Protein AF-A0A7K2J9T2-F1 (afdb_monomer_lite)

Foldseek 3Di:
DPDDDPVRVVVVVVVVVVVVVVVVVVVDDPPDPPDDPPDPDPFPPDPPGDVVVVVVVQVVLVVLVVVQQVQLCVLVFHFPFDDDNFTHTDDPDQDCCVRCVRPRHPAADDDDRRHDHDFDGDDVVVVVVCVVVVHGPRVVSVVVGDDD

Radius of gyration: 18.97 Å; chains: 1; bounding box: 40×39×47 Å

Secondary structure (DSSP, 8-state):
-TT--HHHHHHHHHHHHHHHHHHHHHTSPPS-TTS---------S-TT--HHHHHHHHHHHHHHHHHHHHHHGGGT---SEEETTEEE---SSS-THHHHTSTT----BSSSTT-B-------HHHHHHHHHTT--HHHHHHTTSPP-

Sequence (148 aa):
MPRADRVQRALLNALDATAQDAFTILDQPPAQPDQALLSSWPTPDDPTWRPDLRAAVTANARANVHRKLSRTARDGNIPLAVADGHLLYATHTPDLTEITEAPNCEFRIGLSPGQIRPVAVRPMDWYQAQCTDNTNAARTLKNSCASW

pLDDT: mean 79.8, std 15.06, range [47.38, 95.56]

Structure (mmCIF, N/CA/C/O backbone):
data_AF-A0A7K2J9T2-F1
#
_entry.id   AF-A0A7K2J9T2-F1
#
loop_
_atom_site.group_PDB
_atom_site.id
_atom_site.type_symbol
_atom_site.label_atom_id
_atom_site.label_alt_id
_atom_site.label_comp_id
_atom_site.label_asym_id
_atom_site.label_entity_id
_atom_site.label_seq_id
_atom_site.pdbx_PDB_ins_code
_atom_site.Cartn_x
_atom_site.Cartn_y
_atom_site.Cartn_z
_atom_site.occupancy
_atom_site.B_iso_or_equiv
_atom_site.auth_seq_id
_atom_site.auth_comp_id
_atom_site.auth_asym_id
_atom_site.auth_atom_id
_atom_site.pdbx_PDB_model_num
ATOM 1 N N . MET A 1 1 ? -13.544 10.783 -14.205 1.00 48.38 1 MET A N 1
ATOM 2 C CA . MET A 1 1 ? -13.914 12.139 -14.722 1.00 48.38 1 MET A CA 1
ATOM 3 C C . MET A 1 1 ? -15.382 12.228 -15.201 1.00 48.38 1 MET A C 1
ATOM 5 O O . MET A 1 1 ? -15.786 11.346 -15.948 1.00 48.38 1 MET A O 1
ATOM 9 N N . PRO A 1 2 ? -16.193 13.264 -14.878 1.00 47.38 2 PRO A N 1
ATOM 10 C CA . PRO A 1 2 ? -17.642 13.267 -15.171 1.00 47.38 2 PRO A CA 1
ATOM 11 C C . PRO A 1 2 ? -18.058 13.762 -16.574 1.00 47.38 2 PRO A C 1
ATOM 13 O O . PRO A 1 2 ? -19.250 13.860 -16.846 1.00 47.38 2 PRO A O 1
ATOM 16 N N . ARG A 1 3 ? -17.117 14.113 -17.464 1.00 52.28 3 ARG A N 1
ATOM 17 C CA . ARG A 1 3 ? -17.414 14.811 -18.738 1.00 52.28 3 ARG A CA 1
ATOM 18 C C . ARG A 1 3 ? -16.942 14.108 -20.019 1.00 52.28 3 ARG A C 1
ATOM 20 O O . ARG A 1 3 ? -16.991 14.720 -21.078 1.00 52.28 3 ARG A O 1
ATOM 27 N N . ALA A 1 4 ? -16.482 12.859 -19.946 1.00 54.47 4 ALA A N 1
ATOM 28 C CA . ALA A 1 4 ? -15.974 12.145 -21.120 1.00 54.47 4 ALA A CA 1
ATOM 29 C C . ALA A 1 4 ? -17.106 11.480 -21.932 1.00 54.47 4 ALA A C 1
ATOM 31 O O . ALA A 1 4 ? -17.957 10.769 -21.379 1.00 54.47 4 ALA A O 1
ATOM 32 N N . ASP A 1 5 ? -17.092 11.686 -23.250 1.00 80.00 5 ASP A N 1
ATOM 33 C CA . ASP A 1 5 ? -17.996 11.026 -24.198 1.00 80.00 5 ASP A CA 1
ATOM 34 C C . ASP A 1 5 ? -17.840 9.488 -24.146 1.00 80.00 5 ASP A C 1
ATOM 36 O O . ASP A 1 5 ? -16.822 8.956 -23.691 1.00 80.00 5 ASP A O 1
ATOM 40 N N . ARG A 1 6 ? -18.872 8.745 -24.562 1.00 75.38 6 ARG A N 1
ATOM 41 C CA . ARG A 1 6 ? -18.926 7.276 -24.483 1.00 75.38 6 ARG A CA 1
ATOM 42 C C . ARG A 1 6 ? -17.779 6.621 -25.255 1.00 75.38 6 ARG A C 1
ATOM 44 O O . ARG A 1 6 ? -17.214 5.645 -24.768 1.00 75.38 6 ARG A O 1
ATOM 51 N N . VAL A 1 7 ? -17.404 7.181 -26.405 1.00 79.81 7 VAL A N 1
ATOM 52 C CA . VAL A 1 7 ? -16.280 6.692 -27.220 1.00 79.81 7 VAL A CA 1
ATOM 53 C C . VAL A 1 7 ? -14.946 6.936 -26.518 1.00 79.81 7 VAL A C 1
ATOM 55 O O . VAL A 1 7 ? -14.102 6.048 -26.461 1.00 79.81 7 VAL A O 1
ATOM 58 N N . GLN A 1 8 ? -14.775 8.104 -25.900 1.00 73.19 8 GLN A N 1
ATOM 59 C CA . GLN A 1 8 ? -13.551 8.455 -25.183 1.00 73.19 8 GLN A CA 1
ATOM 60 C C . GLN A 1 8 ? -13.348 7.585 -23.932 1.00 73.19 8 GLN A C 1
ATOM 62 O O . GLN A 1 8 ? -12.231 7.167 -23.643 1.00 73.19 8 GLN A O 1
ATOM 67 N N . ARG A 1 9 ? -14.435 7.238 -23.230 1.00 77.56 9 ARG A N 1
ATOM 68 C CA . ARG A 1 9 ? -14.399 6.263 -22.126 1.00 77.56 9 ARG A CA 1
ATOM 69 C C . ARG A 1 9 ? -14.081 4.848 -22.600 1.00 77.56 9 ARG A C 1
ATOM 71 O O . ARG A 1 9 ? -13.309 4.159 -21.946 1.00 77.56 9 ARG A O 1
ATOM 78 N N . ALA A 1 10 ? -14.645 4.421 -23.729 1.00 78.69 10 ALA A N 1
ATOM 79 C CA . ALA A 1 10 ? -14.336 3.114 -24.304 1.00 78.69 10 ALA A CA 1
ATOM 80 C C . ALA A 1 10 ? -12.860 3.014 -24.717 1.00 78.69 10 ALA A C 1
ATOM 82 O O . ALA A 1 10 ? -12.218 2.007 -24.438 1.00 78.69 10 ALA A O 1
ATOM 83 N N . LEU A 1 11 ? -12.310 4.080 -25.305 1.00 76.31 11 LEU A N 1
ATOM 84 C CA . LEU A 1 11 ? -10.900 4.149 -25.675 1.00 76.31 11 LEU A CA 1
ATOM 85 C C . LEU A 1 11 ? -9.985 4.100 -24.447 1.00 76.31 11 LEU A C 1
ATOM 87 O O . LEU A 1 11 ? -9.030 3.334 -24.435 1.00 76.31 11 LEU A O 1
ATOM 91 N N . LEU A 1 12 ? -10.290 4.873 -23.402 1.00 77.69 12 LEU A N 1
ATOM 92 C CA . LEU A 1 12 ? -9.507 4.856 -22.164 1.00 77.69 12 LEU A CA 1
ATOM 93 C C . LEU A 1 12 ? -9.546 3.486 -21.482 1.00 77.69 12 LEU A C 1
ATOM 95 O O . LEU A 1 12 ? -8.506 3.000 -21.058 1.00 77.69 12 LEU A O 1
ATOM 99 N N . ASN A 1 13 ? -10.705 2.824 -21.456 1.00 74.50 13 ASN A N 1
ATOM 100 C CA . ASN A 1 13 ? -10.809 1.464 -20.927 1.00 74.50 13 ASN A CA 1
ATOM 101 C C . ASN A 1 13 ? -10.027 0.451 -21.770 1.00 74.50 13 ASN A C 1
ATOM 103 O O . ASN A 1 13 ? -9.415 -0.452 -21.214 1.00 74.50 13 ASN A O 1
ATOM 107 N N . ALA A 1 14 ? -10.024 0.591 -23.097 1.00 75.69 14 ALA A N 1
ATOM 108 C CA . ALA A 1 14 ? -9.232 -0.274 -23.967 1.00 75.69 14 ALA A CA 1
ATOM 109 C C . ALA A 1 14 ? -7.724 -0.066 -23.749 1.00 75.69 14 ALA A C 1
ATOM 111 O O . ALA A 1 14 ? -6.970 -1.036 -23.706 1.00 75.69 14 ALA A O 1
ATOM 112 N N . LEU A 1 15 ? -7.287 1.183 -23.563 1.00 71.69 15 LEU A N 1
ATOM 113 C CA . LEU A 1 15 ? -5.896 1.515 -23.249 1.00 71.69 15 LEU A CA 1
ATOM 114 C C . LEU A 1 15 ? -5.478 0.972 -21.877 1.00 71.69 15 LEU A C 1
ATOM 116 O O . LEU A 1 15 ? -4.408 0.380 -21.763 1.00 71.69 15 LEU A O 1
ATOM 120 N N . ASP A 1 16 ? -6.330 1.125 -20.864 1.00 74.19 16 ASP A N 1
ATOM 121 C CA . ASP A 1 16 ? -6.081 0.620 -19.512 1.00 74.19 16 ASP A CA 1
ATOM 122 C C . ASP A 1 16 ? -6.034 -0.916 -19.484 1.00 74.19 16 ASP A C 1
ATOM 124 O O . ASP A 1 16 ? -5.089 -1.496 -18.955 1.00 74.19 16 ASP A O 1
ATOM 128 N N . ALA A 1 17 ? -6.976 -1.584 -20.161 1.00 73.50 17 ALA A N 1
ATOM 129 C CA . ALA A 1 17 ? -6.976 -3.039 -20.308 1.00 73.50 17 ALA A CA 1
ATOM 130 C C . ALA A 1 17 ? -5.709 -3.544 -21.016 1.00 73.50 17 ALA A C 1
ATOM 132 O O . ALA A 1 17 ? -5.073 -4.481 -20.545 1.00 73.50 17 ALA A O 1
ATOM 133 N N . THR A 1 18 ? -5.280 -2.870 -22.089 1.00 71.25 18 THR A N 1
ATOM 134 C CA . THR A 1 18 ? -4.055 -3.233 -22.822 1.00 71.25 18 THR A CA 1
ATOM 135 C C . THR A 1 18 ? -2.805 -3.062 -21.953 1.00 71.25 18 THR A C 1
ATOM 137 O O . THR A 1 18 ? -1.908 -3.906 -21.967 1.00 71.25 18 THR A O 1
ATOM 140 N N . ALA A 1 19 ? -2.735 -1.985 -21.165 1.00 70.88 19 ALA A N 1
ATOM 141 C CA . ALA A 1 19 ? -1.630 -1.761 -20.237 1.00 70.88 19 ALA A CA 1
ATOM 142 C C . ALA A 1 19 ? -1.604 -2.820 -19.124 1.00 70.88 19 ALA A C 1
ATOM 144 O O . ALA A 1 19 ? -0.536 -3.311 -18.755 1.00 70.88 19 ALA A O 1
ATOM 145 N N . GLN A 1 20 ? -2.777 -3.200 -18.620 1.00 67.88 20 GLN A N 1
ATOM 146 C CA . GLN A 1 20 ? -2.911 -4.203 -17.576 1.00 67.88 20 GLN A CA 1
ATOM 147 C C . GLN A 1 20 ? -2.529 -5.603 -18.076 1.00 67.88 20 GLN A C 1
ATOM 149 O O . GLN A 1 20 ? -1.771 -6.288 -17.388 1.00 67.88 20 GLN A O 1
ATOM 154 N N . ASP A 1 21 ? -2.949 -5.984 -19.285 1.00 59.56 21 ASP A N 1
ATOM 155 C CA . ASP A 1 21 ? -2.563 -7.247 -19.927 1.00 59.56 21 ASP A CA 1
ATOM 156 C C . ASP A 1 21 ? -1.044 -7.332 -20.126 1.00 59.56 21 ASP A C 1
ATOM 158 O O . ASP A 1 21 ? -0.421 -8.348 -19.807 1.00 59.56 21 ASP A O 1
ATOM 162 N N . ALA A 1 22 ? -0.411 -6.237 -20.563 1.00 60.31 22 ALA A N 1
ATOM 163 C CA . ALA A 1 22 ? 1.042 -6.170 -20.683 1.00 60.31 22 ALA A CA 1
ATOM 164 C C . ALA A 1 22 ? 1.742 -6.371 -19.326 1.00 60.31 22 ALA A C 1
ATOM 166 O O . ALA A 1 22 ? 2.759 -7.060 -19.248 1.00 60.31 22 ALA A O 1
ATOM 167 N N . PHE A 1 23 ? 1.196 -5.824 -18.234 1.00 64.50 23 PHE A N 1
ATOM 168 C CA . PHE A 1 23 ? 1.737 -6.076 -16.895 1.00 64.50 23 PHE A CA 1
ATOM 169 C C . PHE A 1 23 ? 1.514 -7.508 -16.421 1.00 64.50 23 PHE A C 1
ATOM 171 O O . PHE A 1 23 ? 2.388 -8.045 -15.750 1.00 64.50 23 PHE A O 1
ATOM 178 N N . THR A 1 24 ? 0.408 -8.150 -16.792 1.00 65.00 24 THR A N 1
ATOM 179 C CA . THR A 1 24 ? 0.166 -9.565 -16.478 1.00 65.00 24 THR A CA 1
ATOM 180 C C . THR A 1 24 ? 1.140 -10.492 -17.205 1.00 65.00 24 THR A C 1
ATOM 182 O O . THR A 1 24 ? 1.606 -11.457 -16.608 1.00 65.00 24 THR A O 1
ATOM 185 N N . ILE A 1 25 ? 1.518 -10.177 -18.448 1.00 61.81 25 ILE A N 1
ATOM 186 C CA . ILE A 1 25 ? 2.583 -10.898 -19.164 1.00 61.81 25 ILE A CA 1
ATOM 187 C C . ILE A 1 25 ? 3.937 -10.734 -18.462 1.00 61.81 25 ILE A C 1
ATOM 189 O O . ILE A 1 25 ? 4.688 -11.698 -18.347 1.00 61.81 25 ILE A O 1
ATOM 193 N N . LEU A 1 26 ? 4.239 -9.539 -17.949 1.00 55.31 26 LEU A N 1
ATOM 194 C CA . LEU A 1 26 ? 5.481 -9.277 -17.211 1.00 55.31 26 LEU A CA 1
ATOM 195 C C . LEU A 1 26 ? 5.532 -9.952 -15.832 1.00 55.31 26 LEU A C 1
ATOM 197 O O . LEU A 1 26 ? 6.621 -10.149 -15.298 1.00 55.31 26 LEU A O 1
ATOM 201 N N . ASP A 1 27 ? 4.375 -10.286 -15.260 1.00 53.28 27 ASP A N 1
ATOM 202 C CA . ASP A 1 27 ? 4.254 -10.970 -13.968 1.00 53.28 27 ASP A CA 1
ATOM 203 C C . ASP A 1 27 ? 4.347 -12.504 -14.100 1.00 53.28 27 ASP A C 1
ATOM 205 O O . ASP A 1 27 ? 4.438 -13.215 -13.099 1.00 53.28 27 ASP A O 1
ATOM 209 N N . GLN A 1 28 ? 4.343 -13.043 -15.328 1.00 52.12 28 GLN A N 1
ATOM 210 C CA . GLN A 1 28 ? 4.481 -14.482 -15.544 1.00 52.12 28 GLN A CA 1
ATOM 211 C C . GLN A 1 28 ? 5.948 -14.928 -15.414 1.00 52.12 28 GLN A C 1
ATOM 213 O O . GLN A 1 28 ? 6.834 -14.338 -16.040 1.00 52.12 28 GLN A O 1
ATOM 218 N 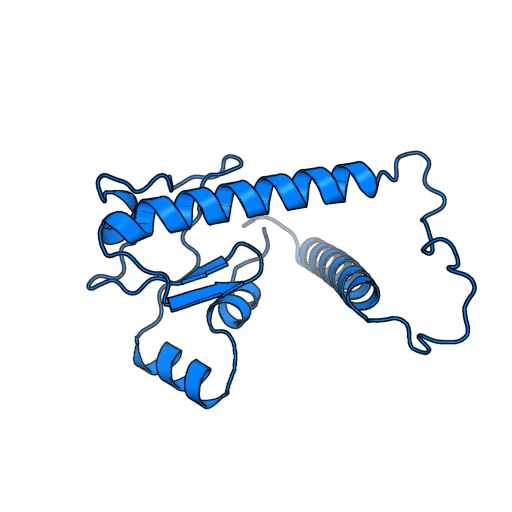N . PRO A 1 29 ? 6.237 -15.994 -14.641 1.00 48.69 29 PRO A N 1
ATOM 219 C CA . PRO A 1 29 ? 7.573 -16.574 -14.600 1.00 48.69 29 PRO A CA 1
ATOM 220 C C . PRO A 1 29 ? 7.929 -17.202 -15.961 1.00 48.69 29 PRO A C 1
ATOM 222 O O . PRO A 1 29 ? 7.038 -17.674 -16.674 1.00 48.69 29 PRO A O 1
ATOM 225 N N . PRO A 1 30 ? 9.220 -17.241 -16.341 1.00 53.00 30 PRO A N 1
ATOM 226 C CA . PRO A 1 30 ? 9.637 -17.840 -17.603 1.00 53.00 30 PRO A CA 1
ATOM 227 C C . PRO A 1 30 ? 9.215 -19.313 -17.662 1.00 53.00 30 PRO A C 1
ATOM 229 O O . PRO A 1 30 ? 9.460 -20.079 -16.731 1.00 53.00 30 PRO A O 1
ATOM 232 N N . ALA A 1 31 ? 8.594 -19.710 -18.776 1.00 55.19 31 ALA A N 1
ATOM 233 C CA . ALA A 1 31 ? 7.975 -21.028 -18.946 1.00 55.19 31 ALA A CA 1
ATOM 234 C C . ALA A 1 31 ? 8.959 -22.215 -18.851 1.00 55.19 31 ALA A C 1
ATOM 236 O O . ALA A 1 31 ? 8.528 -23.351 -18.672 1.00 55.19 31 ALA A O 1
ATOM 237 N N . GLN A 1 32 ? 10.270 -21.974 -18.965 1.00 52.38 32 GLN A N 1
ATOM 238 C CA . GLN A 1 32 ? 11.317 -22.990 -18.841 1.00 52.38 32 GLN A CA 1
ATOM 239 C C . GLN A 1 32 ? 12.536 -22.411 -18.095 1.00 52.38 32 GLN A C 1
ATOM 241 O O . GLN A 1 32 ? 13.330 -21.693 -18.705 1.00 52.38 32 GLN A O 1
ATOM 246 N N . PRO A 1 33 ? 12.700 -22.696 -16.790 1.00 50.81 33 PRO A N 1
ATOM 247 C CA . PRO A 1 33 ? 13.745 -22.084 -15.964 1.00 50.81 33 PRO A CA 1
ATOM 248 C C . PRO A 1 33 ? 15.168 -22.587 -16.267 1.00 50.81 33 PRO A C 1
ATOM 250 O O . PRO A 1 33 ? 16.128 -21.888 -15.954 1.00 50.81 33 PRO A O 1
ATOM 253 N N . ASP A 1 34 ? 15.315 -23.744 -16.925 1.00 54.91 34 ASP A N 1
ATOM 254 C CA . ASP A 1 34 ? 16.600 -24.463 -16.985 1.00 54.91 34 ASP A CA 1
ATOM 255 C C . ASP A 1 34 ? 17.332 -24.381 -18.340 1.00 54.91 34 ASP A C 1
ATOM 257 O O . ASP A 1 34 ? 18.413 -24.951 -18.484 1.00 54.91 34 ASP A O 1
ATOM 261 N N . GLN A 1 35 ? 16.777 -23.703 -19.356 1.00 51.66 35 GLN A N 1
ATOM 262 C CA . GLN A 1 35 ? 17.320 -23.784 -20.727 1.00 51.66 35 GLN A CA 1
ATOM 263 C C . GLN A 1 35 ? 17.485 -22.476 -21.503 1.00 51.66 35 GLN A C 1
ATOM 265 O O . GLN A 1 35 ? 18.003 -22.502 -22.618 1.00 51.66 35 GLN A O 1
ATOM 270 N N . ALA A 1 36 ? 17.144 -21.324 -20.936 1.00 51.16 36 ALA A N 1
ATOM 271 C CA . ALA A 1 36 ? 17.427 -20.053 -21.587 1.00 51.16 36 ALA A CA 1
ATOM 272 C C . ALA A 1 36 ? 18.680 -19.428 -20.965 1.00 51.16 36 ALA A C 1
ATOM 274 O O . ALA A 1 36 ? 18.655 -19.006 -19.809 1.00 51.16 36 ALA A O 1
ATOM 275 N N . LEU A 1 37 ? 19.768 -19.307 -21.743 1.00 53.81 37 LEU A N 1
ATOM 276 C CA . LEU A 1 37 ? 20.692 -18.177 -21.567 1.00 53.81 37 LEU A CA 1
ATOM 277 C C . LEU A 1 37 ? 19.808 -16.960 -21.328 1.00 53.81 37 LEU A C 1
ATOM 279 O O . LEU A 1 37 ? 18.950 -16.729 -22.174 1.00 53.81 37 LEU A O 1
ATOM 283 N N . LEU A 1 38 ? 19.962 -16.285 -20.182 1.00 55.28 38 LEU A N 1
ATOM 284 C CA . LEU A 1 38 ? 19.133 -15.155 -19.757 1.00 55.28 38 LEU A CA 1
ATOM 285 C C . LEU A 1 38 ? 18.989 -14.173 -20.924 1.00 55.28 38 LEU A C 1
ATOM 287 O O . LEU A 1 38 ? 19.828 -13.295 -21.122 1.00 55.28 38 LEU A O 1
ATOM 291 N N . SER A 1 39 ? 17.959 -14.362 -21.744 1.00 52.22 39 SER A N 1
ATOM 292 C CA . SER A 1 39 ? 17.681 -13.486 -22.860 1.00 52.22 39 SER A CA 1
ATOM 293 C C . SER A 1 39 ? 17.269 -12.176 -22.223 1.00 52.22 39 SER A C 1
ATOM 295 O O . SER A 1 39 ? 16.450 -12.177 -21.298 1.00 52.22 39 SER A O 1
ATOM 297 N N . SER A 1 40 ? 17.863 -11.070 -22.669 1.00 55.81 40 SER A N 1
ATOM 298 C CA . SER A 1 40 ? 17.432 -9.747 -22.231 1.00 55.81 40 SER A CA 1
ATOM 299 C C . SER A 1 40 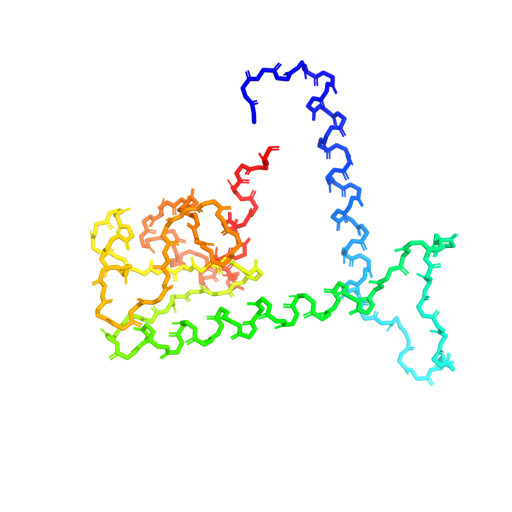? 15.916 -9.671 -22.362 1.00 55.81 40 SER A C 1
ATOM 301 O O . SER A 1 40 ? 15.377 -10.068 -23.399 1.00 55.81 40 SER A O 1
ATOM 303 N N . TRP A 1 41 ? 15.241 -9.199 -21.311 1.00 54.78 41 TRP A N 1
ATOM 304 C CA . TRP A 1 41 ? 13.797 -8.983 -21.331 1.00 54.78 41 TRP A CA 1
ATOM 305 C C . TRP A 1 41 ? 13.405 -8.289 -22.639 1.00 54.78 41 TRP A C 1
ATOM 307 O O . TRP A 1 41 ? 14.141 -7.383 -23.045 1.00 54.78 41 TRP A O 1
ATOM 317 N N . PRO A 1 42 ? 12.302 -8.694 -23.300 1.00 59.12 42 PRO A N 1
ATOM 318 C CA . PRO A 1 42 ? 11.823 -8.021 -24.499 1.00 59.12 42 PRO A CA 1
ATOM 319 C C . PRO A 1 42 ? 11.599 -6.555 -24.141 1.00 59.12 42 PRO A C 1
ATOM 321 O O . PRO A 1 42 ? 10.660 -6.185 -23.438 1.00 59.12 42 PRO A O 1
ATOM 324 N N . THR A 1 43 ? 12.572 -5.741 -24.522 1.00 57.56 43 THR A N 1
ATOM 325 C CA . THR A 1 43 ? 12.652 -4.336 -24.168 1.00 57.56 43 THR A CA 1
ATOM 326 C C . THR A 1 43 ? 11.991 -3.613 -25.331 1.00 57.56 43 THR A C 1
ATOM 328 O O . THR A 1 43 ? 12.396 -3.852 -26.466 1.00 57.56 43 THR A O 1
ATOM 331 N N . PRO A 1 44 ? 10.950 -2.798 -25.101 1.00 62.03 44 PRO A N 1
ATOM 332 C CA . PRO A 1 44 ? 10.425 -1.921 -26.135 1.00 62.03 44 PRO A CA 1
ATOM 333 C C . PRO A 1 44 ? 11.573 -1.155 -26.806 1.00 62.03 44 PRO A C 1
ATOM 335 O O . PRO A 1 44 ? 12.411 -0.599 -26.096 1.00 62.03 44 PRO A O 1
ATOM 338 N N . ASP A 1 45 ? 11.592 -1.089 -28.141 1.00 66.56 45 ASP A N 1
ATOM 339 C CA . ASP A 1 45 ? 12.561 -0.307 -28.937 1.00 66.56 45 ASP A CA 1
ATOM 340 C C . ASP A 1 45 ? 12.321 1.219 -28.813 1.00 66.56 45 ASP A C 1
ATOM 342 O O . ASP A 1 45 ? 12.461 1.985 -29.766 1.00 66.56 45 ASP A O 1
ATOM 346 N N . ASP A 1 46 ? 11.907 1.678 -27.631 1.00 70.81 46 ASP A N 1
ATOM 347 C CA . ASP A 1 46 ? 11.657 3.079 -27.325 1.00 70.81 46 ASP A CA 1
ATOM 348 C C . ASP A 1 46 ? 12.872 3.654 -26.573 1.00 70.81 46 ASP A C 1
ATOM 350 O O . ASP A 1 46 ? 13.184 3.197 -25.470 1.00 70.81 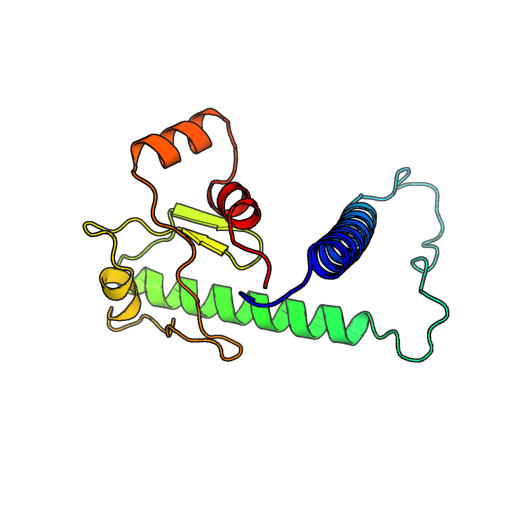46 ASP A O 1
ATOM 354 N N . PRO A 1 47 ? 13.559 4.681 -27.107 1.00 74.06 47 PRO A N 1
ATOM 355 C CA . PRO A 1 47 ? 14.716 5.296 -26.451 1.00 74.06 47 PRO A CA 1
ATOM 356 C C . PRO A 1 47 ? 14.389 5.959 -25.101 1.00 74.06 47 PRO A C 1
ATOM 358 O O . PRO A 1 47 ? 15.296 6.259 -24.324 1.00 74.06 47 PRO A O 1
ATOM 361 N N . THR A 1 48 ? 13.111 6.201 -24.800 1.00 79.62 48 THR A N 1
ATOM 362 C CA . THR A 1 48 ? 12.647 6.732 -23.512 1.00 79.62 48 THR A CA 1
ATOM 363 C C . THR A 1 48 ? 12.269 5.638 -22.513 1.00 79.62 48 THR A C 1
ATOM 365 O O . THR A 1 48 ? 12.027 5.933 -21.337 1.00 79.62 48 THR A O 1
ATOM 368 N N . TRP A 1 49 ? 12.264 4.369 -22.932 1.00 76.75 49 TRP A N 1
ATOM 369 C CA . TRP A 1 49 ? 11.971 3.252 -22.050 1.00 76.75 49 TRP A CA 1
ATOM 370 C C . TRP A 1 49 ? 13.083 3.057 -21.015 1.00 76.75 49 TRP A C 1
ATOM 372 O O . TRP A 1 49 ? 14.213 2.672 -21.314 1.00 76.75 49 TRP A O 1
ATOM 382 N N . ARG A 1 50 ? 12.742 3.332 -19.754 1.00 79.31 50 ARG A N 1
ATOM 383 C CA . ARG A 1 50 ? 13.646 3.249 -18.600 1.00 79.31 50 ARG A CA 1
ATOM 384 C C . ARG A 1 50 ? 13.061 2.330 -17.522 1.00 79.31 50 ARG A C 1
ATOM 386 O O . ARG A 1 50 ? 12.504 2.811 -16.527 1.00 79.31 50 ARG A O 1
ATOM 393 N N . PRO A 1 51 ? 13.143 0.997 -17.711 1.00 77.06 51 PRO A N 1
ATOM 394 C CA . PRO A 1 51 ? 12.581 0.025 -16.774 1.00 77.06 51 PRO A CA 1
ATOM 395 C C . PRO A 1 51 ? 13.277 0.085 -15.410 1.00 77.06 51 PRO A C 1
ATOM 397 O O . PRO A 1 51 ? 12.644 -0.144 -14.382 1.00 77.06 51 PRO A O 1
ATOM 400 N N . ASP A 1 52 ? 14.553 0.466 -15.398 1.00 78.44 52 ASP A N 1
ATOM 401 C CA . ASP A 1 52 ? 15.358 0.716 -14.207 1.00 78.44 52 ASP A CA 1
ATOM 402 C C . ASP A 1 52 ? 14.761 1.832 -13.338 1.00 78.44 52 ASP A C 1
ATOM 404 O O . ASP A 1 52 ? 14.572 1.652 -12.134 1.00 78.44 52 ASP A O 1
ATOM 408 N N . LEU A 1 53 ? 14.379 2.958 -13.948 1.00 80.12 53 LEU A N 1
ATOM 409 C CA . LEU A 1 53 ? 13.757 4.072 -13.233 1.00 80.12 53 LEU A CA 1
ATOM 410 C C . LEU A 1 53 ? 12.386 3.674 -12.683 1.00 80.12 53 LEU A C 1
ATOM 412 O O . LEU A 1 53 ? 12.070 3.973 -11.530 1.00 80.12 53 LEU A O 1
ATOM 416 N N 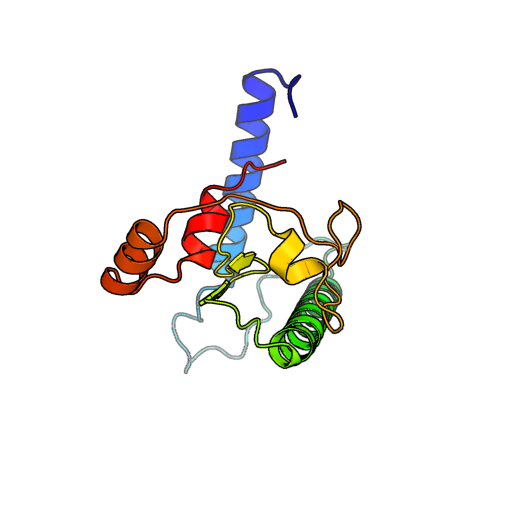. ARG A 1 54 ? 11.581 2.951 -13.470 1.00 80.25 54 ARG A N 1
ATOM 417 C CA . ARG A 1 54 ? 10.273 2.457 -13.018 1.00 80.25 54 ARG A CA 1
ATOM 418 C C . ARG A 1 54 ? 10.407 1.490 -11.842 1.00 80.25 54 ARG A C 1
ATOM 420 O O . ARG A 1 54 ? 9.643 1.592 -10.877 1.00 80.25 54 ARG A O 1
ATOM 427 N N . ALA A 1 55 ? 11.370 0.574 -11.904 1.00 79.12 55 ALA A N 1
ATOM 428 C CA . ALA A 1 55 ? 11.661 -0.350 -10.817 1.00 79.12 55 ALA A CA 1
ATOM 429 C C . ALA A 1 55 ? 12.105 0.410 -9.560 1.00 79.12 55 ALA A C 1
ATOM 431 O O . ALA A 1 55 ? 11.560 0.167 -8.483 1.00 79.12 55 ALA A O 1
ATOM 432 N N . ALA A 1 56 ? 13.004 1.389 -9.698 1.00 84.31 56 ALA A N 1
ATOM 433 C CA . ALA A 1 56 ? 13.477 2.218 -8.591 1.00 84.31 56 ALA A CA 1
ATOM 434 C C . ALA A 1 56 ? 12.342 3.012 -7.920 1.00 84.31 56 ALA A C 1
ATOM 436 O O . ALA A 1 56 ? 12.214 3.001 -6.694 1.00 84.31 56 ALA A O 1
ATOM 437 N N . VAL A 1 57 ? 11.471 3.653 -8.707 1.00 85.25 57 VAL A N 1
ATOM 438 C CA . VAL A 1 57 ? 10.298 4.382 -8.193 1.00 85.25 57 VAL A CA 1
ATOM 439 C C . VAL A 1 57 ? 9.345 3.436 -7.462 1.00 85.25 57 VAL A C 1
ATOM 441 O O . VAL A 1 57 ? 8.899 3.743 -6.356 1.00 85.25 57 VAL A O 1
ATOM 444 N N . THR A 1 58 ? 9.071 2.264 -8.039 1.00 82.69 58 THR A N 1
ATOM 445 C CA . THR A 1 58 ? 8.198 1.251 -7.427 1.00 82.69 58 THR A CA 1
ATOM 446 C C . THR A 1 58 ? 8.776 0.732 -6.111 1.00 82.69 58 THR A C 1
ATOM 448 O O . THR A 1 58 ? 8.061 0.641 -5.112 1.00 82.69 58 THR A O 1
ATOM 451 N N . ALA A 1 59 ? 10.075 0.430 -6.084 1.00 83.06 59 ALA A N 1
ATOM 452 C CA . ALA A 1 59 ? 10.774 -0.035 -4.892 1.00 83.06 59 ALA A CA 1
ATOM 453 C C . ALA A 1 59 ? 10.726 1.015 -3.775 1.00 83.06 59 ALA A C 1
ATOM 455 O O . ALA A 1 59 ? 10.377 0.691 -2.639 1.00 83.06 59 ALA A O 1
ATOM 456 N N . ASN A 1 60 ? 10.987 2.282 -4.107 1.00 87.75 60 ASN A N 1
ATOM 457 C CA . ASN A 1 60 ? 10.917 3.384 -3.153 1.00 87.75 60 ASN A CA 1
ATOM 458 C C . ASN A 1 60 ? 9.490 3.572 -2.603 1.00 87.75 60 ASN A C 1
ATOM 460 O O . ASN A 1 60 ? 9.291 3.685 -1.392 1.00 87.75 60 ASN A O 1
ATOM 464 N N . ALA A 1 61 ? 8.473 3.517 -3.470 1.00 87.25 61 ALA A N 1
ATOM 465 C CA . ALA A 1 61 ? 7.075 3.587 -3.053 1.00 87.25 61 ALA A CA 1
ATOM 466 C C . ALA A 1 61 ? 6.710 2.454 -2.077 1.00 87.25 61 ALA A C 1
ATOM 468 O O . ALA A 1 61 ? 6.131 2.719 -1.021 1.00 87.25 61 ALA A O 1
ATOM 469 N N . ARG A 1 62 ? 7.104 1.207 -2.378 1.00 88.50 62 ARG A N 1
ATOM 470 C CA . ARG A 1 62 ? 6.871 0.048 -1.499 1.00 88.50 62 ARG A CA 1
ATOM 471 C C . ARG A 1 62 ? 7.589 0.198 -0.159 1.00 88.50 62 ARG A C 1
ATOM 473 O O . ARG A 1 62 ? 6.956 0.038 0.883 1.00 88.50 62 ARG A O 1
ATOM 480 N N . ALA A 1 63 ? 8.871 0.561 -0.165 1.00 91.00 63 ALA A N 1
ATOM 481 C CA . ALA A 1 63 ? 9.644 0.771 1.059 1.00 91.00 63 ALA A CA 1
ATOM 482 C C . ALA A 1 63 ? 9.008 1.845 1.957 1.00 91.00 63 ALA A C 1
ATOM 484 O O . ALA A 1 63 ? 8.875 1.652 3.167 1.00 91.00 63 ALA A O 1
ATOM 485 N N . ASN A 1 64 ? 8.541 2.949 1.366 1.00 91.00 64 ASN A N 1
ATOM 486 C CA . ASN A 1 64 ? 7.857 4.003 2.106 1.00 91.00 64 ASN A CA 1
ATOM 487 C C . ASN A 1 64 ? 6.531 3.518 2.713 1.00 91.00 64 ASN A C 1
ATOM 489 O O . ASN A 1 64 ? 6.268 3.791 3.883 1.00 91.00 64 ASN A O 1
ATOM 493 N N . VAL A 1 65 ? 5.715 2.766 1.963 1.00 91.94 65 VAL A N 1
ATOM 494 C CA . VAL A 1 65 ? 4.468 2.181 2.488 1.00 91.94 65 VAL A CA 1
ATOM 495 C C . VAL A 1 65 ? 4.758 1.245 3.660 1.00 91.94 65 VAL A C 1
ATOM 497 O O . VAL A 1 65 ? 4.160 1.415 4.719 1.00 91.94 65 VAL A O 1
ATOM 500 N N . HIS A 1 66 ? 5.717 0.325 3.530 1.00 92.25 66 HIS A N 1
ATOM 501 C CA . HIS A 1 66 ? 6.087 -0.586 4.618 1.00 92.25 66 HIS A CA 1
ATOM 502 C C . HIS A 1 66 ? 6.597 0.153 5.857 1.00 92.25 66 HIS A C 1
ATOM 504 O O . HIS A 1 66 ? 6.206 -0.179 6.973 1.00 92.25 66 HIS A O 1
ATOM 510 N N . ARG A 1 67 ? 7.402 1.206 5.682 1.00 95.06 67 ARG A N 1
ATOM 511 C CA . ARG A 1 67 ? 7.847 2.060 6.790 1.00 95.06 67 ARG A CA 1
ATOM 512 C C . ARG A 1 67 ? 6.661 2.687 7.535 1.00 95.06 67 ARG A C 1
ATOM 514 O O . ARG A 1 67 ? 6.641 2.666 8.765 1.00 95.06 67 ARG A O 1
ATOM 521 N N . LYS A 1 68 ? 5.669 3.212 6.806 1.00 94.75 68 LYS A N 1
ATOM 522 C CA . LYS A 1 68 ? 4.450 3.799 7.394 1.00 94.75 68 LYS A CA 1
ATOM 523 C C . LYS A 1 68 ? 3.579 2.752 8.087 1.00 94.75 68 LYS A C 1
ATOM 525 O O . LYS A 1 68 ? 3.091 3.017 9.183 1.00 94.75 68 LYS A O 1
ATOM 530 N N . LEU A 1 69 ? 3.436 1.563 7.499 1.00 94.69 69 LEU A N 1
ATOM 531 C CA . LEU A 1 69 ? 2.734 0.432 8.113 1.00 94.69 69 LEU A CA 1
ATOM 532 C C . LEU A 1 69 ? 3.372 0.047 9.450 1.00 94.69 69 LEU A C 1
ATOM 534 O O . LEU A 1 69 ? 2.684 0.015 10.465 1.00 94.69 69 LEU A O 1
ATOM 538 N N . SER A 1 70 ? 4.692 -0.156 9.473 1.00 95.00 70 SER A N 1
ATOM 539 C CA . SER A 1 70 ? 5.424 -0.514 10.692 1.00 95.00 70 SER A CA 1
ATOM 540 C C . SER A 1 70 ? 5.309 0.544 11.785 1.00 95.00 70 SER A C 1
ATOM 542 O O . SER A 1 70 ? 5.320 0.207 12.966 1.00 95.00 70 SER A O 1
ATOM 544 N N . ARG A 1 71 ? 5.211 1.827 11.416 1.00 95.19 71 ARG A N 1
ATOM 545 C CA . ARG A 1 71 ? 5.025 2.912 12.384 1.00 95.19 71 ARG A CA 1
ATOM 546 C C . ARG A 1 71 ? 3.592 2.958 12.919 1.00 95.19 71 ARG A C 1
ATOM 548 O O . ARG A 1 71 ? 3.419 3.047 14.127 1.00 95.19 71 ARG A O 1
ATOM 555 N N . THR A 1 72 ? 2.600 2.804 12.044 1.00 95.19 72 THR A N 1
ATOM 556 C CA . THR A 1 72 ? 1.169 2.787 12.399 1.00 95.19 72 THR A CA 1
ATOM 557 C C . THR A 1 72 ? 0.815 1.585 13.281 1.00 95.19 72 THR A C 1
ATOM 559 O O . THR A 1 72 ? 0.066 1.719 14.242 1.00 95.19 72 THR A O 1
ATOM 562 N N . ALA A 1 73 ? 1.440 0.430 13.036 1.00 94.81 73 ALA A N 1
ATOM 563 C CA . ALA A 1 73 ? 1.262 -0.772 13.850 1.00 94.81 73 ALA A CA 1
ATOM 564 C C . ALA A 1 73 ? 1.698 -0.598 15.318 1.00 94.81 73 ALA A C 1
ATOM 566 O O . ALA A 1 73 ? 1.245 -1.354 16.175 1.00 94.81 73 ALA A O 1
ATOM 567 N N . ARG A 1 74 ? 2.538 0.401 15.637 1.00 94.06 74 ARG A N 1
ATOM 568 C CA . ARG A 1 74 ? 2.939 0.701 17.026 1.00 94.06 74 ARG A CA 1
ATOM 569 C C . ARG A 1 74 ? 1.783 1.206 17.884 1.00 94.06 74 ARG A C 1
ATOM 571 O O . ARG A 1 74 ? 1.840 1.042 19.095 1.00 94.06 74 ARG A O 1
ATOM 578 N N . ASP A 1 75 ? 0.747 1.760 17.258 1.00 93.00 75 ASP A N 1
ATOM 579 C CA . ASP A 1 75 ? -0.474 2.208 17.934 1.00 93.00 75 ASP A CA 1
ATOM 580 C C . ASP A 1 75 ? -1.532 1.090 18.025 1.00 93.00 75 ASP A C 1
ATOM 582 O O . ASP A 1 75 ? -2.671 1.345 18.396 1.00 93.00 75 ASP A O 1
ATOM 586 N N . GLY A 1 76 ? -1.188 -0.152 17.654 1.00 93.50 76 GLY A N 1
ATOM 587 C CA . GLY A 1 76 ? -2.125 -1.283 17.599 1.00 93.50 76 GLY A CA 1
ATOM 588 C C . GLY A 1 76 ? -2.929 -1.372 16.297 1.00 93.50 76 GLY A C 1
ATOM 589 O O . GLY A 1 76 ? -3.638 -2.351 16.075 1.00 93.50 76 GLY A O 1
ATOM 590 N N . ASN A 1 77 ? -2.766 -0.402 15.396 1.00 94.00 77 ASN A N 1
ATOM 591 C CA . ASN A 1 77 ? -3.419 -0.381 14.091 1.00 94.00 77 ASN A CA 1
ATOM 592 C C . ASN A 1 77 ? -2.673 -1.281 13.093 1.00 94.00 77 ASN A C 1
ATOM 594 O O . ASN A 1 77 ? -1.752 -0.844 12.395 1.00 94.00 77 ASN A O 1
ATOM 598 N N . ILE A 1 78 ? -3.080 -2.549 13.014 1.00 94.25 78 ILE A N 1
ATOM 599 C CA . ILE A 1 78 ? -2.509 -3.560 12.112 1.00 94.25 78 ILE A CA 1
ATOM 600 C C . ILE A 1 78 ? -3.429 -3.733 10.890 1.00 94.25 78 ILE A C 1
ATOM 602 O O . ILE A 1 78 ? -4.638 -3.903 11.066 1.00 94.25 78 ILE A O 1
ATOM 606 N N . PRO A 1 79 ? -2.904 -3.693 9.649 1.00 94.69 79 PRO A N 1
ATOM 607 C CA . PRO A 1 79 ? -3.730 -3.906 8.466 1.00 94.69 79 PRO A CA 1
ATOM 608 C C . PRO A 1 79 ? -4.233 -5.354 8.406 1.00 94.69 79 PRO A C 1
ATOM 610 O O . PRO A 1 79 ? -3.476 -6.294 8.642 1.00 94.69 79 PRO A O 1
ATOM 613 N N . LEU A 1 80 ? -5.492 -5.530 8.011 1.00 94.56 80 LEU A N 1
ATOM 614 C CA . LEU A 1 80 ? -6.088 -6.836 7.728 1.00 94.56 80 LEU A CA 1
ATOM 615 C C . LEU A 1 80 ? -5.536 -7.444 6.435 1.00 94.56 80 LEU A C 1
ATOM 617 O O . LEU A 1 80 ? -5.334 -8.650 6.339 1.00 94.56 80 LEU A O 1
ATOM 621 N N . ALA A 1 81 ? -5.299 -6.605 5.425 1.00 94.00 81 ALA A N 1
ATOM 622 C CA . ALA A 1 81 ? -4.777 -7.039 4.137 1.00 94.00 81 ALA A CA 1
ATOM 623 C C . ALA A 1 81 ? -3.957 -5.936 3.459 1.00 94.00 81 ALA A C 1
ATOM 625 O O . ALA A 1 81 ? -4.239 -4.744 3.599 1.00 94.00 81 ALA A O 1
ATOM 626 N N . VAL A 1 82 ? -2.950 -6.353 2.690 1.00 92.19 82 VAL A N 1
ATOM 627 C CA . VAL A 1 82 ? -2.062 -5.485 1.907 1.00 92.19 82 VAL A CA 1
ATOM 628 C C . VAL A 1 82 ? -1.880 -6.107 0.524 1.00 92.19 82 VAL A C 1
ATOM 630 O O . VAL A 1 82 ? -1.568 -7.295 0.427 1.00 92.19 82 VAL A O 1
ATOM 633 N N . ALA A 1 83 ? -2.078 -5.331 -0.544 1.00 87.56 83 ALA A N 1
ATOM 634 C CA . ALA A 1 83 ? -1.829 -5.765 -1.922 1.00 87.56 83 ALA A CA 1
ATOM 635 C C . ALA A 1 83 ? -1.642 -4.562 -2.855 1.00 87.56 83 ALA A C 1
ATOM 637 O O . ALA A 1 83 ? -2.482 -3.673 -2.862 1.00 87.56 83 ALA A O 1
ATOM 638 N N . ASP A 1 84 ? -0.581 -4.526 -3.669 1.00 79.88 84 ASP A N 1
ATOM 639 C CA . ASP A 1 84 ? -0.385 -3.529 -4.742 1.00 79.88 84 ASP A CA 1
ATOM 640 C C . ASP A 1 84 ? -0.709 -2.070 -4.361 1.00 79.88 84 ASP A C 1
ATOM 642 O O . ASP A 1 84 ? -1.460 -1.373 -5.046 1.00 79.88 84 ASP A O 1
ATOM 646 N N . GLY A 1 85 ? -0.184 -1.602 -3.226 1.00 80.12 85 GLY A N 1
ATOM 647 C CA . GLY A 1 85 ? -0.423 -0.236 -2.742 1.00 80.12 85 GLY A CA 1
ATOM 648 C C . GLY A 1 85 ? -1.813 0.010 -2.139 1.00 80.12 85 GLY A C 1
ATOM 649 O O . GLY A 1 85 ? -2.098 1.133 -1.736 1.00 80.12 85 GLY A O 1
ATOM 650 N N . HIS A 1 86 ? -2.651 -1.022 -2.035 1.00 88.25 86 HIS A N 1
ATOM 651 C CA . HIS A 1 86 ? -3.930 -1.003 -1.334 1.00 88.25 86 HIS A CA 1
ATOM 652 C C . HIS A 1 86 ? -3.773 -1.620 0.052 1.00 88.25 86 HIS A C 1
ATOM 654 O O . HIS A 1 86 ? -3.141 -2.668 0.221 1.00 88.25 86 HIS A O 1
ATOM 660 N N . LEU A 1 87 ? -4.357 -0.947 1.038 1.00 92.56 87 LEU A N 1
ATOM 661 C CA . LEU A 1 87 ? -4.308 -1.304 2.448 1.00 92.56 87 LEU A CA 1
ATOM 662 C C . LEU A 1 87 ? -5.740 -1.422 2.958 1.00 92.56 87 LEU A C 1
ATOM 664 O O . LEU A 1 87 ? -6.566 -0.558 2.663 1.00 92.56 87 LEU A O 1
ATOM 668 N N . LEU A 1 88 ? -6.017 -2.467 3.728 1.00 93.88 88 LEU A N 1
ATOM 669 C CA . LEU A 1 88 ? -7.300 -2.666 4.387 1.00 93.88 88 LEU A CA 1
ATOM 670 C C . LEU A 1 88 ? -7.096 -2.644 5.899 1.00 93.88 88 LEU A C 1
ATOM 672 O O . LEU A 1 88 ? -6.278 -3.400 6.419 1.00 93.88 88 LEU A O 1
ATOM 676 N N . TYR A 1 89 ? -7.855 -1.799 6.587 1.00 94.44 89 TYR A N 1
ATOM 677 C CA . TYR A 1 89 ? -7.875 -1.696 8.043 1.00 94.44 89 TYR A CA 1
ATOM 678 C C . TYR A 1 89 ? -9.277 -1.992 8.566 1.00 94.44 89 TYR A C 1
ATOM 680 O O . TYR A 1 89 ? -10.264 -1.721 7.883 1.00 94.44 89 TYR A O 1
ATOM 688 N N . ALA A 1 90 ? -9.345 -2.547 9.774 1.00 93.88 90 ALA A N 1
ATOM 689 C CA . ALA A 1 90 ? -10.581 -2.606 10.537 1.00 93.88 90 ALA A CA 1
ATOM 690 C C . ALA A 1 90 ? -10.762 -1.285 11.289 1.00 93.88 90 ALA A C 1
ATOM 692 O O . ALA A 1 90 ? -9.827 -0.816 11.935 1.00 93.88 90 ALA A O 1
ATOM 693 N N . THR A 1 91 ? -11.959 -0.721 11.220 1.00 93.25 91 THR A N 1
ATOM 694 C CA . THR A 1 91 ? -12.370 0.480 11.954 1.00 93.25 91 THR A CA 1
ATOM 695 C C . THR A 1 91 ? -13.751 0.233 12.556 1.00 93.25 91 THR A C 1
ATOM 697 O O . THR A 1 91 ? -14.509 -0.608 12.060 1.00 93.25 91 THR A O 1
ATOM 700 N N . HIS A 1 92 ? -14.080 0.920 13.649 1.00 92.19 92 HIS A N 1
ATOM 701 C CA . HIS A 1 92 ? -15.392 0.789 14.294 1.00 92.19 92 HIS A CA 1
ATOM 702 C C . HIS A 1 92 ? -16.461 1.599 13.556 1.00 92.19 92 HIS A C 1
ATOM 704 O O . HIS A 1 92 ? -17.634 1.229 13.523 1.00 92.19 92 HIS A O 1
ATOM 710 N N . THR A 1 93 ? -16.043 2.699 12.944 1.00 90.56 93 THR A N 1
ATOM 711 C CA . THR A 1 93 ? -16.831 3.566 12.078 1.00 90.56 93 THR A CA 1
ATOM 712 C C . THR A 1 93 ? -16.366 3.409 10.627 1.00 90.56 93 THR A C 1
ATOM 714 O O . THR A 1 93 ? -15.269 2.911 10.372 1.00 90.56 93 THR A O 1
ATOM 717 N N . PRO A 1 94 ? -17.163 3.825 9.630 1.00 88.06 94 PRO A N 1
ATOM 718 C CA . PRO A 1 94 ? -16.725 3.822 8.234 1.00 88.06 94 PRO A CA 1
ATOM 719 C C . PRO A 1 94 ? -15.637 4.870 7.921 1.00 88.06 94 PRO A C 1
ATOM 721 O O . PRO A 1 94 ? -15.276 5.024 6.755 1.00 88.06 94 PRO A O 1
ATOM 724 N N . ASP A 1 95 ? -15.139 5.614 8.912 1.00 88.50 95 ASP A N 1
ATOM 725 C CA . ASP A 1 95 ? -14.136 6.653 8.710 1.00 88.50 95 ASP A CA 1
ATOM 726 C C . ASP A 1 95 ? -12.712 6.131 8.964 1.00 88.50 95 ASP A C 1
ATOM 728 O O . ASP A 1 95 ? -12.434 5.412 9.922 1.00 88.50 95 ASP A O 1
ATOM 732 N N . LEU A 1 96 ? -11.788 6.519 8.086 1.00 88.38 96 LEU A N 1
ATOM 733 C CA . LEU A 1 96 ? -10.376 6.155 8.172 1.00 88.38 96 LEU A CA 1
ATOM 734 C C . LEU A 1 96 ? -9.610 7.028 9.179 1.00 88.38 96 LEU A C 1
ATOM 736 O O . LEU A 1 96 ? -8.468 6.707 9.518 1.00 88.38 96 LEU A O 1
ATOM 740 N N . THR A 1 97 ? -10.225 8.113 9.662 1.00 90.62 97 THR A N 1
ATOM 741 C CA . THR A 1 97 ? -9.657 9.004 10.687 1.00 90.62 97 THR A CA 1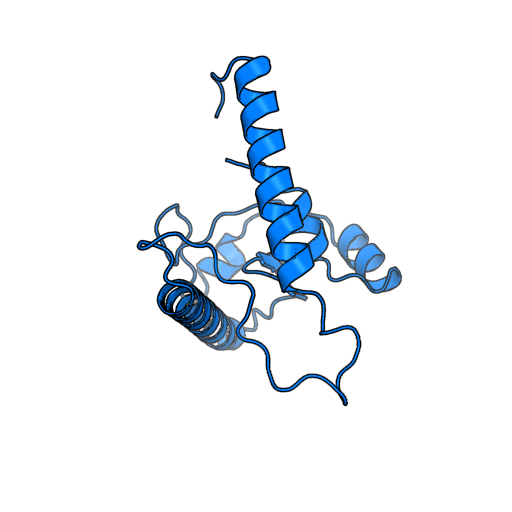
ATOM 742 C C . THR A 1 97 ? -9.216 8.252 11.940 1.00 90.62 97 THR A C 1
ATOM 744 O O . THR A 1 97 ? -8.140 8.555 12.451 1.00 90.62 97 THR A O 1
ATOM 747 N N . GLU A 1 98 ? -9.922 7.183 12.337 1.00 91.25 98 GLU A N 1
ATOM 748 C CA . GLU A 1 98 ? -9.524 6.282 13.437 1.00 91.25 98 GLU A CA 1
ATOM 749 C C . GLU A 1 98 ? -8.078 5.774 13.312 1.00 91.25 98 GLU A C 1
ATOM 751 O O . GLU A 1 98 ? -7.385 5.580 14.311 1.00 91.25 98 GLU A O 1
ATOM 756 N N . ILE A 1 99 ? -7.608 5.573 12.079 1.00 93.56 99 ILE A N 1
ATOM 757 C CA . ILE A 1 99 ? -6.253 5.107 11.792 1.00 93.56 99 ILE A CA 1
ATOM 758 C C . ILE A 1 99 ? -5.322 6.283 11.499 1.00 93.56 99 ILE A C 1
ATOM 760 O O . ILE A 1 99 ? -4.178 6.286 11.952 1.00 93.56 99 ILE A O 1
ATOM 764 N N . THR A 1 100 ? -5.760 7.271 10.712 1.00 93.19 100 THR A N 1
ATOM 765 C CA . THR A 1 100 ? -4.877 8.360 10.252 1.00 93.19 100 THR A CA 1
ATOM 766 C C . THR A 1 100 ? -4.570 9.405 11.314 1.00 93.19 100 THR A C 1
ATOM 768 O O . THR A 1 100 ? -3.548 10.075 11.210 1.00 93.19 100 THR A O 1
ATOM 771 N N . GLU A 1 101 ? -5.424 9.546 12.326 1.00 93.00 101 GLU A N 1
ATOM 772 C CA . GLU A 1 101 ? -5.207 10.462 13.452 1.00 93.00 101 GLU A CA 1
ATOM 773 C C . GLU A 1 101 ? -4.429 9.812 14.604 1.00 93.00 101 GLU A C 1
ATOM 775 O O . GLU A 1 101 ? -4.074 10.487 15.572 1.00 93.00 101 GLU A O 1
ATOM 780 N N . ALA A 1 102 ? -4.112 8.516 14.497 1.00 92.69 102 ALA A N 1
ATOM 781 C CA . ALA A 1 102 ? -3.294 7.838 15.489 1.00 92.69 102 ALA A CA 1
ATOM 782 C C . ALA A 1 102 ? -1.888 8.481 15.574 1.00 92.69 102 ALA A C 1
ATOM 784 O O . ALA A 1 102 ? -1.312 8.837 14.539 1.00 92.69 102 ALA A O 1
ATOM 785 N N . PRO A 1 103 ? -1.299 8.629 16.778 1.00 93.00 103 PRO A N 1
ATOM 786 C CA . PRO A 1 103 ? -0.105 9.456 16.995 1.00 93.00 103 PRO A CA 1
ATOM 787 C C . PRO A 1 103 ? 1.110 9.100 16.131 1.00 93.00 103 PRO A C 1
ATOM 789 O O . PRO A 1 103 ? 1.904 9.970 15.767 1.00 93.00 103 PRO A O 1
ATOM 792 N N . ASN A 1 104 ? 1.288 7.817 15.819 1.00 93.62 104 ASN A N 1
ATOM 793 C CA . ASN A 1 104 ? 2.405 7.307 15.035 1.00 93.62 104 ASN A CA 1
ATOM 794 C C . ASN A 1 104 ? 2.036 7.039 13.569 1.00 93.62 104 ASN A C 1
ATOM 796 O O . ASN A 1 104 ? 2.897 6.602 12.795 1.00 93.62 104 ASN A O 1
ATOM 800 N N . CYS A 1 105 ? 0.800 7.324 13.160 1.00 93.75 105 CYS A N 1
ATOM 801 C CA . CYS A 1 105 ? 0.377 7.184 11.779 1.00 93.75 105 CYS A CA 1
ATOM 802 C C . CYS A 1 105 ? 0.976 8.289 10.898 1.00 93.75 105 CYS A C 1
ATOM 804 O O . CYS A 1 105 ? 0.896 9.483 11.170 1.00 93.75 105 CYS A O 1
ATOM 806 N N . GLU A 1 106 ? 1.595 7.879 9.794 1.00 93.50 106 GLU A N 1
ATOM 807 C CA . GLU A 1 106 ? 2.174 8.789 8.796 1.00 93.50 106 GLU A CA 1
ATOM 808 C C . GLU A 1 106 ? 1.387 8.813 7.478 1.00 93.50 106 GLU A C 1
ATOM 810 O O . GLU A 1 106 ? 1.804 9.415 6.472 1.00 93.50 106 GLU A O 1
ATOM 815 N N . PHE A 1 107 ? 0.266 8.102 7.436 1.00 93.38 107 PHE A N 1
ATOM 816 C CA . PHE A 1 107 ? -0.640 8.173 6.309 1.00 93.38 107 PHE A CA 1
ATOM 817 C C . PHE A 1 107 ? -1.420 9.483 6.383 1.00 93.38 107 PHE A C 1
ATOM 819 O O . PHE A 1 107 ? -2.031 9.808 7.392 1.00 93.38 107 PHE A O 1
ATOM 826 N N . ARG A 1 108 ? -1.373 10.253 5.294 1.00 92.31 108 ARG A N 1
ATOM 827 C CA . ARG A 1 108 ? -2.133 11.494 5.144 1.00 92.31 108 ARG A CA 1
ATOM 828 C C . ARG A 1 108 ? -3.099 11.325 3.994 1.00 92.31 108 ARG A C 1
ATOM 830 O O . ARG A 1 108 ? -2.682 10.853 2.935 1.00 92.31 108 ARG A O 1
ATOM 837 N N . ILE A 1 109 ? -4.347 11.718 4.201 1.00 90.81 109 ILE A N 1
ATOM 838 C CA . ILE A 1 109 ? -5.366 11.684 3.157 1.00 90.81 109 ILE A CA 1
ATOM 839 C C . ILE A 1 109 ? -5.090 12.805 2.148 1.00 90.81 109 ILE A C 1
ATOM 841 O O . ILE A 1 109 ? -4.832 13.944 2.535 1.00 90.81 109 ILE A O 1
ATOM 845 N N . GLY A 1 110 ? -5.118 12.479 0.856 1.00 88.50 110 GLY A N 1
ATOM 846 C CA . GLY A 1 110 ? -4.982 13.455 -0.222 1.00 88.50 110 GLY A CA 1
ATOM 847 C C . GLY A 1 110 ? -4.622 12.832 -1.572 1.00 88.50 110 GLY A C 1
ATOM 848 O O . GLY A 1 110 ? -4.714 11.620 -1.756 1.00 88.50 110 GLY A O 1
ATOM 849 N N . LEU A 1 111 ? -4.252 13.683 -2.532 1.00 83.56 111 LEU A N 1
ATOM 850 C CA . LEU A 1 111 ? -3.996 13.303 -3.930 1.00 83.56 111 LEU A CA 1
ATOM 851 C C . LEU A 1 111 ? -2.509 13.334 -4.313 1.00 83.56 111 LEU A C 1
ATOM 853 O O . LEU A 1 111 ? -2.148 12.892 -5.403 1.00 83.56 111 LEU A O 1
ATOM 857 N N . SER A 1 112 ? -1.642 13.862 -3.448 1.00 85.69 112 SER A N 1
ATOM 858 C CA . SER A 1 112 ? -0.213 13.983 -3.736 1.00 85.69 112 SER A CA 1
ATOM 859 C C . SER A 1 112 ? 0.513 12.641 -3.582 1.00 85.69 112 SER A C 1
ATOM 861 O O . SER A 1 112 ? 0.096 11.795 -2.787 1.00 85.69 112 SER A O 1
ATOM 863 N N . PRO A 1 113 ? 1.651 12.434 -4.270 1.00 80.88 113 PRO A N 1
ATOM 864 C CA . PRO A 1 113 ? 2.454 11.227 -4.103 1.00 80.88 113 PRO A CA 1
ATOM 865 C C . PRO A 1 113 ? 2.791 10.943 -2.632 1.00 80.88 113 PRO A C 1
ATOM 867 O O . PRO A 1 113 ? 3.226 11.823 -1.889 1.00 80.88 113 PRO A O 1
ATOM 870 N N . GLY A 1 114 ? 2.582 9.697 -2.201 1.00 82.75 114 GLY A N 1
ATOM 871 C CA . GLY A 1 114 ? 2.806 9.268 -0.816 1.00 82.75 114 GLY A CA 1
ATOM 872 C C . GLY A 1 114 ? 1.674 9.606 0.164 1.00 82.75 114 GLY A C 1
ATOM 873 O O . GLY A 1 114 ? 1.774 9.224 1.338 1.00 82.75 114 GLY A O 1
ATOM 874 N N . GLN A 1 115 ? 0.618 10.283 -0.294 1.00 89.88 115 GLN A N 1
ATOM 875 C CA . GLN A 1 115 ? -0.672 10.366 0.392 1.00 89.88 115 GLN A CA 1
ATOM 876 C C . GLN A 1 115 ? -1.557 9.177 0.011 1.00 89.88 115 GLN A C 1
ATOM 878 O O . GLN A 1 115 ? -1.275 8.450 -0.943 1.00 89.88 115 GLN A O 1
ATOM 883 N N . ILE A 1 116 ? -2.605 8.960 0.796 1.00 89.81 116 ILE A N 1
ATOM 884 C CA . ILE A 1 116 ? -3.570 7.886 0.588 1.00 89.81 116 ILE A CA 1
ATOM 885 C C . ILE A 1 116 ? -4.938 8.453 0.232 1.00 89.81 116 ILE A C 1
ATOM 887 O O . ILE A 1 116 ? -5.309 9.551 0.645 1.00 89.81 116 ILE A O 1
ATOM 891 N N . ARG A 1 117 ? -5.712 7.662 -0.505 1.00 86.44 117 ARG A N 1
ATOM 892 C CA . ARG A 1 117 ? -7.091 7.972 -0.862 1.00 86.44 117 ARG A CA 1
ATOM 893 C C . ARG A 1 117 ? -8.004 6.877 -0.307 1.00 86.44 117 ARG A C 1
ATOM 895 O O . ARG A 1 117 ? -7.739 5.707 -0.586 1.00 86.44 117 ARG A O 1
ATOM 902 N N . PRO A 1 118 ? -9.082 7.224 0.413 1.00 87.69 118 PRO A N 1
ATOM 903 C CA . PRO A 1 118 ? -10.133 6.271 0.751 1.00 87.69 118 PRO A CA 1
ATOM 904 C C . PRO A 1 118 ? -10.768 5.699 -0.523 1.00 87.69 118 PRO A C 1
ATOM 906 O O . PRO A 1 118 ? -11.142 6.451 -1.422 1.00 87.69 118 PRO A O 1
ATOM 909 N N . VAL A 1 119 ? -10.855 4.371 -0.621 1.00 85.19 119 VAL A N 1
ATOM 910 C CA . VAL A 1 119 ? -11.387 3.681 -1.811 1.00 85.19 119 VAL A CA 1
ATOM 911 C C . VAL A 1 119 ? -12.827 3.245 -1.580 1.00 85.19 119 VAL A C 1
ATOM 913 O O . VAL A 1 119 ? -13.727 3.655 -2.305 1.00 85.19 119 VAL A O 1
ATOM 916 N N . ALA A 1 120 ? -13.038 2.404 -0.572 1.00 87.25 120 ALA A N 1
ATOM 917 C CA . ALA A 1 120 ? -14.337 1.860 -0.222 1.00 87.25 120 ALA A CA 1
ATOM 918 C C . ALA A 1 120 ? -14.317 1.383 1.230 1.00 87.25 120 ALA A C 1
ATOM 920 O O . ALA A 1 120 ? -13.264 1.030 1.761 1.00 87.25 120 ALA A O 1
ATOM 921 N N . VAL A 1 121 ? -15.501 1.320 1.827 1.00 91.00 121 VAL A N 1
ATOM 922 C CA . VAL A 1 121 ? -15.736 0.686 3.122 1.00 91.00 121 VAL A CA 1
ATOM 923 C C . VAL A 1 121 ? -16.563 -0.565 2.874 1.00 91.00 121 VAL A C 1
ATOM 925 O O . VAL A 1 121 ? -17.508 -0.545 2.079 1.00 91.00 121 VAL A O 1
ATOM 928 N N . ARG A 1 122 ? -16.197 -1.665 3.529 1.00 93.06 122 ARG A N 1
ATOM 929 C CA . ARG A 1 122 ? -16.932 -2.928 3.468 1.00 93.06 122 ARG A CA 1
ATOM 930 C C . ARG A 1 122 ? -17.208 -3.437 4.880 1.00 93.06 122 ARG A C 1
ATOM 932 O O . ARG A 1 122 ? -16.368 -3.238 5.755 1.00 93.06 122 ARG A O 1
ATOM 939 N N . PRO A 1 123 ? -18.365 -4.075 5.100 1.00 94.12 123 PRO A N 1
ATOM 940 C CA . PRO A 1 123 ? -18.658 -4.719 6.372 1.00 94.12 123 PRO A CA 1
ATOM 941 C C . PRO A 1 123 ? -17.728 -5.924 6.618 1.00 94.12 123 PRO A C 1
ATOM 943 O O . PRO A 1 123 ? -17.088 -6.443 5.699 1.00 94.12 123 PRO A O 1
ATOM 946 N N . MET A 1 124 ? -17.606 -6.343 7.881 1.00 94.50 124 MET A N 1
ATOM 947 C CA . MET A 1 124 ? -16.648 -7.381 8.295 1.00 94.50 124 MET A CA 1
ATOM 948 C C . MET A 1 124 ? -16.996 -8.776 7.747 1.00 94.50 124 MET A C 1
ATOM 950 O O . MET A 1 124 ? -16.101 -9.572 7.473 1.00 94.50 124 MET A O 1
ATOM 954 N N . ASP A 1 125 ? -18.279 -9.063 7.539 1.00 95.56 125 ASP A N 1
ATOM 955 C CA . ASP A 1 125 ? -18.772 -10.290 6.897 1.00 95.56 125 ASP A CA 1
ATOM 956 C C . ASP A 1 125 ? -18.234 -10.448 5.463 1.00 95.56 125 ASP A C 1
ATOM 958 O O . ASP A 1 125 ? -17.807 -11.534 5.073 1.00 95.56 125 ASP A O 1
ATOM 962 N N . TRP A 1 126 ? -18.150 -9.353 4.700 1.00 94.31 126 TRP A N 1
ATOM 963 C CA . TRP A 1 126 ? -17.530 -9.345 3.377 1.00 94.31 126 TRP A CA 1
ATOM 964 C C . TRP A 1 126 ? -16.052 -9.742 3.452 1.00 94.31 126 TRP A C 1
ATOM 966 O O . TRP A 1 126 ? -15.595 -10.547 2.643 1.00 94.31 126 TRP A O 1
ATOM 976 N N . TYR A 1 127 ? -15.306 -9.217 4.430 1.00 94.81 127 TYR A N 1
ATOM 977 C CA . TYR A 1 127 ? -13.897 -9.575 4.615 1.00 94.81 127 TYR A CA 1
ATOM 978 C 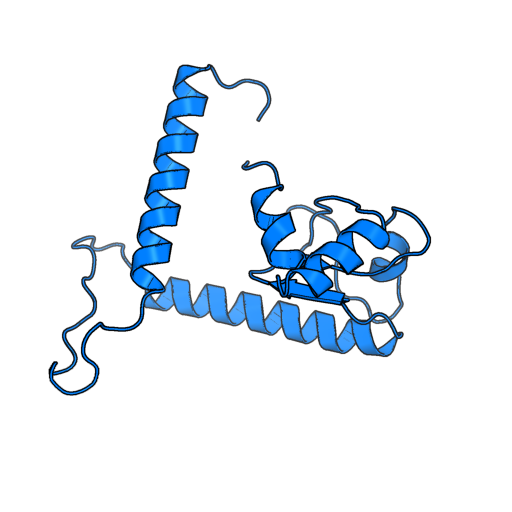C . TYR A 1 127 ? -13.737 -11.059 4.970 1.00 94.81 127 TYR A C 1
ATOM 980 O O . TYR A 1 127 ? -12.900 -11.743 4.383 1.00 94.81 127 TYR A O 1
ATOM 988 N N . GLN A 1 128 ? -14.577 -11.573 5.872 1.00 95.44 128 GLN A N 1
ATOM 989 C CA . GLN A 1 128 ? -14.578 -12.989 6.243 1.00 95.44 128 GLN A CA 1
ATOM 990 C C . GLN A 1 128 ? -14.833 -13.894 5.034 1.00 95.44 128 GLN A C 1
ATOM 992 O O . GLN A 1 128 ? -14.111 -14.874 4.862 1.00 95.44 128 GLN A O 1
ATOM 997 N N . ALA A 1 129 ? -15.773 -13.529 4.156 1.00 95.25 129 ALA A N 1
ATOM 998 C CA . ALA A 1 129 ? -16.013 -14.260 2.913 1.00 95.25 129 ALA A CA 1
ATOM 999 C C . ALA A 1 129 ? -14.761 -14.302 2.016 1.00 95.25 129 ALA A C 1
ATOM 1001 O O . ALA A 1 129 ? -14.398 -15.365 1.522 1.00 95.25 129 ALA A O 1
ATOM 1002 N N . GLN A 1 130 ? -14.033 -13.184 1.875 1.00 93.75 130 GLN A N 1
ATOM 1003 C CA . GLN A 1 130 ? -12.769 -13.172 1.120 1.00 93.75 130 GLN A CA 1
ATOM 1004 C C . GLN A 1 130 ? -11.713 -14.110 1.727 1.00 93.75 130 GLN A C 1
ATOM 1006 O O . GLN A 1 130 ? -10.990 -14.781 0.988 1.00 93.75 130 GLN A O 1
ATOM 1011 N N . CYS A 1 131 ? -11.628 -14.180 3.061 1.00 92.25 131 CYS A N 1
ATOM 1012 C CA . CYS A 1 131 ? -10.737 -15.115 3.748 1.00 92.25 131 CYS A CA 1
ATOM 1013 C C . CYS A 1 131 ? -11.134 -16.577 3.503 1.00 92.25 131 CYS A C 1
ATOM 1015 O O . CYS A 1 131 ? -10.254 -17.407 3.283 1.00 92.25 131 CYS A O 1
ATOM 1017 N N . THR A 1 132 ? -12.433 -16.893 3.514 1.00 95.25 132 THR A N 1
ATOM 1018 C CA . THR A 1 132 ? -12.945 -18.236 3.193 1.00 95.25 132 THR A CA 1
ATOM 1019 C C . THR A 1 132 ? -12.596 -18.645 1.763 1.00 95.25 132 THR A C 1
ATOM 1021 O O . THR A 1 132 ? -12.162 -19.772 1.541 1.00 95.25 132 THR A O 1
ATOM 1024 N N . ASP A 1 133 ? -12.673 -17.706 0.822 1.00 93.06 133 ASP A N 1
ATOM 1025 C CA . ASP A 1 133 ? -12.308 -17.908 -0.585 1.00 93.06 133 ASP A CA 1
ATOM 1026 C C . ASP A 1 133 ? -10.783 -17.873 -0.830 1.00 93.06 133 ASP A C 1
ATOM 1028 O O . ASP A 1 133 ? -10.328 -17.816 -1.976 1.00 93.06 133 ASP A O 1
ATOM 1032 N N . ASN A 1 134 ? -9.974 -17.855 0.238 1.00 91.00 134 ASN A N 1
ATOM 1033 C CA . ASN A 1 134 ? -8.511 -17.769 0.215 1.00 91.00 134 ASN A CA 1
ATOM 1034 C C . ASN A 1 134 ? -7.977 -16.647 -0.699 1.00 91.00 134 ASN A C 1
ATOM 1036 O O . ASN A 1 134 ? -6.951 -16.776 -1.374 1.00 91.00 134 ASN A O 1
ATOM 1040 N N . THR A 1 135 ? -8.707 -15.532 -0.748 1.00 89.06 135 THR A N 1
ATOM 1041 C CA . THR A 1 135 ? -8.415 -14.395 -1.615 1.00 89.06 135 THR A CA 1
ATOM 1042 C C . THR A 1 135 ? -7.992 -13.195 -0.776 1.00 89.06 135 THR A C 1
ATOM 1044 O O . THR A 1 135 ? -8.611 -12.848 0.226 1.00 89.06 135 THR A O 1
ATOM 1047 N N . ASN A 1 136 ? -6.926 -12.510 -1.195 1.00 89.00 136 ASN A N 1
ATOM 1048 C CA . ASN A 1 136 ? -6.504 -11.278 -0.535 1.00 89.00 136 ASN A CA 1
ATOM 1049 C C . ASN A 1 136 ? -7.548 -10.168 -0.767 1.00 89.00 136 ASN A C 1
ATOM 1051 O O . ASN A 1 136 ? -7.681 -9.653 -1.878 1.00 89.00 136 ASN A O 1
ATOM 1055 N N . ALA A 1 137 ? -8.240 -9.768 0.300 1.00 91.88 137 ALA A N 1
ATOM 1056 C CA . ALA A 1 137 ? -9.303 -8.766 0.257 1.00 91.88 137 ALA A CA 1
ATOM 1057 C C . ALA A 1 137 ? -8.851 -7.402 -0.306 1.00 91.88 137 ALA A C 1
ATOM 1059 O O . ALA A 1 137 ? -9.605 -6.752 -1.034 1.00 91.88 137 ALA A O 1
ATOM 1060 N N . ALA A 1 138 ? -7.611 -6.970 -0.037 1.00 90.06 138 ALA A N 1
ATOM 1061 C CA . ALA A 1 138 ? -7.081 -5.718 -0.586 1.00 90.06 138 ALA A CA 1
ATOM 1062 C C . ALA A 1 138 ? -6.935 -5.786 -2.117 1.00 90.06 138 ALA A C 1
ATOM 1064 O O . ALA A 1 138 ? -7.189 -4.798 -2.810 1.00 90.06 138 ALA A O 1
ATOM 1065 N N . ARG A 1 139 ? -6.603 -6.966 -2.660 1.00 86.81 139 ARG A N 1
ATOM 1066 C CA . ARG A 1 139 ? -6.537 -7.202 -4.110 1.00 86.81 139 ARG A CA 1
ATOM 1067 C C . ARG A 1 139 ? -7.923 -7.149 -4.753 1.00 86.81 139 ARG A C 1
ATOM 1069 O O . ARG A 1 139 ? -8.064 -6.562 -5.819 1.00 86.81 139 ARG A O 1
ATOM 1076 N N . THR A 1 140 ? -8.948 -7.696 -4.102 1.00 85.44 140 THR A N 1
ATOM 1077 C CA . THR A 1 140 ? -10.331 -7.616 -4.601 1.00 85.44 140 THR A CA 1
ATOM 1078 C C . THR A 1 140 ? -10.821 -6.166 -4.667 1.00 85.44 140 THR A C 1
ATOM 1080 O O . THR A 1 140 ? -11.449 -5.764 -5.646 1.00 85.44 140 THR A O 1
ATOM 1083 N N . LEU A 1 141 ? -10.488 -5.346 -3.662 1.00 80.31 141 LEU A N 1
ATOM 1084 C CA . LEU A 1 141 ? -10.903 -3.940 -3.620 1.00 80.31 141 LEU A CA 1
ATOM 1085 C C . LEU A 1 141 ? -10.231 -3.067 -4.677 1.00 80.31 141 LEU A C 1
ATOM 1087 O O . LEU A 1 141 ? -10.890 -2.171 -5.207 1.00 80.31 141 LEU A O 1
ATOM 1091 N N . LYS A 1 142 ? -8.970 -3.348 -5.025 1.00 75.25 142 LYS A N 1
ATOM 1092 C CA . LYS A 1 142 ? -8.262 -2.673 -6.125 1.00 75.25 142 LYS A CA 1
ATOM 1093 C C . LYS A 1 142 ? -9.101 -2.661 -7.406 1.00 75.25 142 LYS A C 1
ATOM 1095 O O . LYS A 1 142 ? -9.269 -1.609 -8.011 1.00 75.25 142 LYS A O 1
ATOM 1100 N N . ASN A 1 143 ? -9.705 -3.798 -7.753 1.00 67.62 143 ASN A N 1
ATOM 1101 C CA . ASN A 1 143 ? -10.518 -3.951 -8.965 1.00 67.62 143 ASN A CA 1
ATOM 1102 C C . ASN A 1 143 ? -11.880 -3.239 -8.886 1.00 67.62 143 ASN A C 1
ATOM 1104 O O . ASN A 1 143 ? -12.530 -3.032 -9.905 1.00 67.62 143 ASN A O 1
ATOM 1108 N N . SER A 1 144 ? -12.328 -2.882 -7.680 1.00 66.31 144 SER A N 1
ATOM 1109 C CA . SER A 1 144 ? -13.578 -2.143 -7.456 1.00 66.31 144 SER A CA 1
ATOM 1110 C C . SER A 1 144 ? -13.385 -0.626 -7.387 1.00 66.31 144 SER A C 1
ATOM 1112 O O . SER A 1 144 ? -14.362 0.122 -7.357 1.00 66.31 144 SER A O 1
ATOM 1114 N N . CYS A 1 145 ? -12.134 -0.162 -7.341 1.00 62.25 145 CYS A N 1
ATOM 1115 C CA . CYS A 1 145 ? -11.825 1.255 -7.331 1.00 62.25 145 CYS A CA 1
ATOM 1116 C C . CYS A 1 145 ? -12.103 1.848 -8.715 1.00 62.25 145 CYS A C 1
ATOM 1118 O O . CYS A 1 145 ? -11.643 1.313 -9.720 1.00 62.25 145 CYS A O 1
ATOM 1120 N N . ALA A 1 146 ? -12.809 2.980 -8.775 1.00 55.88 146 ALA A N 1
ATOM 1121 C CA . ALA A 1 146 ? -12.967 3.704 -10.030 1.00 55.88 146 ALA A CA 1
ATOM 1122 C C . ALA A 1 146 ? -11.583 4.041 -10.614 1.00 55.88 146 ALA A C 1
ATOM 1124 O O . ALA A 1 146 ? -10.745 4.642 -9.922 1.00 55.88 146 ALA A O 1
ATOM 1125 N N . SER A 1 147 ? -11.359 3.651 -11.872 1.00 47.81 147 SER A N 1
ATOM 1126 C CA . SER A 1 147 ? -10.270 4.188 -12.680 1.00 47.81 147 SER A CA 1
ATOM 1127 C C . SER A 1 147 ? -10.496 5.692 -12.862 1.00 47.81 147 SER A C 1
ATOM 1129 O O . SER A 1 147 ? -11.625 6.193 -12.804 1.00 47.81 147 SER A O 1
ATOM 1131 N N . TRP A 1 148 ? -9.400 6.435 -12.933 1.00 47.81 148 TRP A N 1
ATOM 1132 C CA . TRP A 1 148 ? -9.396 7.897 -12.975 1.00 47.81 148 TRP A CA 1
ATOM 1133 C C . TRP A 1 148 ? -10.034 8.438 -14.267 1.00 47.81 148 TRP A C 1
ATOM 1135 O O . TRP A 1 148 ? -9.714 7.903 -15.346 1.00 47.81 148 TRP A O 1
#